Protein AF-A0A9J6FF44-F1 (afdb_monomer)

pLDDT: mean 78.91, std 22.16, range [31.5, 98.19]

Organism: Haemaphysalis longicornis (NCBI:txid44386)

Radius of gyration: 18.93 Å; Cα contacts (8 Å, |Δi|>4): 123; chains: 1; bounding box: 48×43×44 Å

Sequence (135 aa):
MHGLLEIKCPYSQKGKSVSQIAEPFYMVKDHQGIFKLDRSHDYYFQVLGQMALAGLSWTDFAVFSDQFMIVERIRFCEQDWAVERPKLDNFFFSVLLPYLAKKCDKRGNAEFASQEKHTLCCKFTLQAQRCQIGT

Foldseek 3Di:
DDAAEAEDEDPVCEPPAPVRPDPPDQWDADPVRATDGDCPDPVVVVRLVVCVVVVHQWYWYWYDYPRDIHTDIDGHDPVVCVVCVVVLVCCVPVPVVVVVVVVVVVVDDDDDPDPDPDDPSPPPPPPDDDPPDDD

Solvent-accessible surface area (backbone atoms only — not comparable to full-atom values): 8632 Å² total; per-residue (Å²): 138,79,65,47,78,47,79,44,68,58,72,94,41,61,85,36,45,79,90,61,68,58,82,92,53,70,54,40,65,48,100,85,65,49,70,38,74,35,83,87,37,70,69,43,58,50,54,48,49,52,25,63,77,68,75,32,63,34,33,38,41,32,43,42,43,90,61,40,76,47,75,36,81,45,68,62,52,68,70,64,47,66,64,47,49,60,56,52,52,46,45,42,65,73,46,50,47,55,52,50,54,57,57,44,64,77,50,76,83,76,93,83,83,87,86,69,96,80,68,76,78,71,74,85,73,81,86,75,84,88,77,81,78,84,127

Mean predicted aligned error: 10.93 Å

Secondary structure (DSSP, 8-state):
---EEEEE--GGGTT--GGG-PSS-SEEE-TTS-EEE-TTSHHHHHHHHHHHHHT-SEEEEEEE-SS-EEEEEEEP-HHHHHHHHHHHHHIIIIIIHHHHHHHHHTS------SS-SSSTTTTS-----------

Structure (mmCIF, N/CA/C/O backbone):
data_AF-A0A9J6FF44-F1
#
_entry.id   AF-A0A9J6FF44-F1
#
loop_
_atom_site.group_PDB
_atom_site.id
_atom_site.type_symbol
_atom_site.label_atom_id
_atom_site.label_alt_id
_atom_site.label_comp_id
_atom_site.label_asym_id
_atom_site.label_entity_id
_atom_site.label_seq_id
_atom_site.pdbx_PDB_ins_code
_atom_site.Cartn_x
_atom_site.Cartn_y
_atom_site.Cartn_z
_atom_site.occupancy
_atom_site.B_iso_or_equiv
_atom_site.auth_seq_id
_atom_site.auth_comp_id
_atom_site.auth_asym_id
_atom_site.auth_atom_id
_atom_site.pdbx_PDB_model_num
ATOM 1 N N . MET A 1 1 ? -17.405 -12.766 -9.932 1.00 68.50 1 MET A N 1
ATOM 2 C CA . MET A 1 1 ? -16.060 -12.159 -10.063 1.00 68.50 1 MET A CA 1
ATOM 3 C C . MET A 1 1 ? -15.297 -12.430 -8.783 1.00 68.50 1 MET A C 1
ATOM 5 O O . MET A 1 1 ? -15.920 -12.406 -7.729 1.00 68.50 1 MET A O 1
ATOM 9 N N . HIS A 1 2 ? -13.995 -12.683 -8.874 1.00 90.12 2 HIS A N 1
ATOM 10 C CA . HIS A 1 2 ? -13.130 -12.930 -7.717 1.00 90.12 2 HIS A CA 1
ATOM 11 C C . HIS A 1 2 ? -12.321 -11.665 -7.391 1.00 90.12 2 HIS A C 1
ATOM 13 O O . HIS A 1 2 ? -12.204 -10.777 -8.237 1.00 90.12 2 HIS A O 1
ATOM 19 N N . GLY A 1 3 ? -11.809 -11.577 -6.168 1.00 94.56 3 GLY A N 1
ATOM 20 C CA . GLY A 1 3 ? -10.937 -10.504 -5.689 1.00 94.56 3 GLY A CA 1
ATOM 21 C C . GLY A 1 3 ? -9.997 -11.042 -4.616 1.00 94.56 3 GLY A C 1
ATOM 22 O O . GLY A 1 3 ? -10.082 -12.221 -4.263 1.00 94.56 3 GLY A O 1
ATOM 23 N N . LEU A 1 4 ? -9.094 -10.198 -4.125 1.00 96.00 4 LEU A N 1
ATOM 24 C CA . LEU A 1 4 ? -8.147 -10.571 -3.070 1.00 96.00 4 LEU A CA 1
ATOM 25 C C . LEU A 1 4 ? -8.656 -10.153 -1.690 1.00 96.00 4 LEU A C 1
ATOM 27 O O . LEU A 1 4 ? -9.495 -9.262 -1.563 1.00 96.00 4 LEU A O 1
ATOM 31 N N . LEU A 1 5 ? -8.084 -10.769 -0.661 1.00 97.00 5 LEU A N 1
ATOM 32 C CA . LEU A 1 5 ? -8.211 -10.352 0.729 1.00 97.00 5 LEU A CA 1
ATOM 33 C C . LEU A 1 5 ? -6.804 -10.224 1.319 1.00 97.00 5 LEU A C 1
ATOM 35 O O . LEU A 1 5 ? -6.076 -11.211 1.380 1.00 97.00 5 LEU A O 1
ATOM 39 N N . GLU A 1 6 ? -6.441 -9.024 1.763 1.00 96.38 6 GLU A N 1
ATOM 40 C CA . GLU A 1 6 ? -5.184 -8.742 2.464 1.00 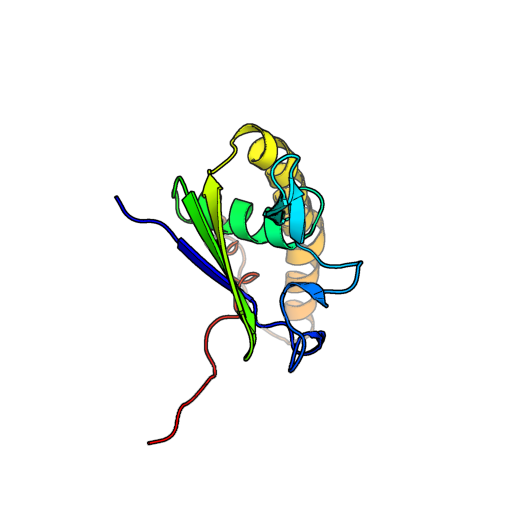96.38 6 GLU A CA 1
ATOM 41 C C . GLU A 1 6 ? -5.517 -8.363 3.910 1.00 96.38 6 GLU A C 1
ATOM 43 O O . GLU A 1 6 ? -6.240 -7.395 4.144 1.00 96.38 6 GLU A O 1
ATOM 48 N N . ILE A 1 7 ? -5.009 -9.120 4.888 1.00 95.25 7 ILE A N 1
ATOM 49 C CA . ILE A 1 7 ? -5.309 -8.908 6.312 1.00 95.25 7 ILE A CA 1
ATOM 50 C C . ILE A 1 7 ? -4.056 -8.425 7.043 1.00 95.25 7 ILE A C 1
ATOM 52 O O . ILE A 1 7 ? -3.022 -9.094 7.028 1.00 95.25 7 ILE A O 1
ATOM 56 N N . LYS A 1 8 ? -4.163 -7.298 7.750 1.00 92.44 8 LYS A N 1
ATOM 57 C CA . LYS A 1 8 ? -3.146 -6.796 8.679 1.00 92.44 8 LYS A CA 1
ATOM 58 C C . LYS A 1 8 ? -3.649 -6.873 10.119 1.00 92.44 8 LYS A C 1
ATOM 60 O O . LYS A 1 8 ? -4.751 -6.427 10.424 1.00 92.44 8 LYS A O 1
ATOM 65 N N . CYS A 1 9 ? -2.798 -7.375 11.014 1.00 91.00 9 CYS A N 1
ATOM 66 C CA . CYS A 1 9 ? -3.075 -7.474 12.450 1.00 91.00 9 CYS A CA 1
ATOM 67 C C . CYS A 1 9 ? -2.005 -6.713 13.254 1.00 91.00 9 CYS A C 1
ATOM 69 O O . CYS A 1 9 ? -1.031 -7.320 13.709 1.00 91.00 9 CYS A O 1
ATOM 71 N N . PRO A 1 10 ? -2.105 -5.378 13.384 1.00 85.62 10 PRO A N 1
ATOM 72 C CA . PRO A 1 10 ? -1.073 -4.583 14.040 1.00 85.62 10 PRO A CA 1
ATOM 73 C C . PRO A 1 10 ? -1.049 -4.842 15.552 1.00 85.62 10 PRO A C 1
ATOM 75 O O . PRO A 1 10 ? -1.954 -4.440 16.281 1.00 85.62 10 PRO A O 1
ATOM 78 N N . TYR A 1 11 ? 0.035 -5.442 16.052 1.00 81.56 11 TYR A N 1
ATOM 79 C CA . TYR A 1 11 ? 0.201 -5.718 17.487 1.00 81.56 11 TYR A CA 1
ATOM 80 C C . TYR A 1 11 ? 0.145 -4.448 18.358 1.00 81.56 11 TYR A C 1
ATOM 82 O O . TYR A 1 11 ? -0.329 -4.485 19.490 1.00 81.56 11 TYR A O 1
ATOM 90 N N . SER A 1 12 ? 0.565 -3.301 17.814 1.00 78.44 12 SER A N 1
ATOM 91 C CA . SER A 1 12 ? 0.518 -1.990 18.482 1.00 78.44 12 SER A CA 1
ATOM 92 C C . SER A 1 12 ? -0.898 -1.487 18.802 1.00 78.44 12 SER A C 1
ATOM 94 O O . SER A 1 12 ? -1.041 -0.519 19.556 1.00 78.44 12 SER A O 1
ATOM 96 N N . GLN A 1 13 ? -1.929 -2.127 18.241 1.00 75.12 13 GLN A N 1
ATOM 97 C CA . GLN A 1 13 ? -3.342 -1.808 18.461 1.00 75.12 13 GLN A CA 1
ATOM 98 C C . GLN A 1 13 ? -4.062 -2.821 19.361 1.00 75.12 13 GLN A C 1
ATOM 100 O O . GLN A 1 13 ? -5.277 -2.729 19.538 1.00 75.12 13 GLN A O 1
ATOM 105 N N . LYS A 1 14 ? -3.330 -3.773 19.953 1.00 77.81 14 LYS A N 1
ATOM 106 C CA . LYS A 1 14 ? -3.900 -4.746 20.888 1.00 77.81 14 LYS A CA 1
ATOM 107 C C . LYS A 1 14 ? -4.517 -4.032 22.096 1.00 77.81 14 LYS A C 1
ATOM 109 O O . LYS A 1 14 ? -3.849 -3.221 22.738 1.00 77.81 14 LYS A O 1
ATOM 114 N N . GLY A 1 15 ? -5.773 -4.343 22.404 1.00 77.44 15 GLY A N 1
ATOM 115 C CA . GLY A 1 15 ? -6.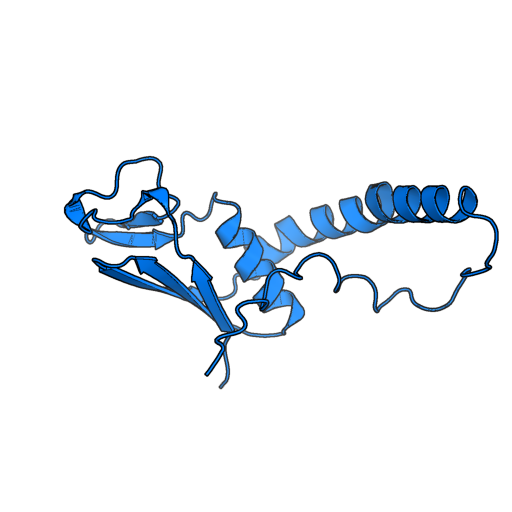519 -3.768 23.525 1.00 77.44 15 GLY A CA 1
ATOM 116 C C . GLY A 1 15 ? -6.947 -2.309 23.336 1.00 77.44 15 GLY A C 1
ATOM 117 O O . GLY A 1 15 ? -7.517 -1.732 24.259 1.00 77.44 15 GLY A O 1
ATOM 118 N N . LYS A 1 16 ? -6.691 -1.704 22.168 1.00 80.12 16 LYS A N 1
ATOM 119 C CA . LYS A 1 16 ? -7.150 -0.350 21.835 1.00 80.12 16 LYS A CA 1
ATOM 120 C C . LYS A 1 16 ? -8.449 -0.425 21.050 1.00 80.12 16 LYS A C 1
ATOM 122 O O . LYS A 1 16 ? -8.554 -1.187 20.092 1.00 80.12 16 LYS A O 1
ATOM 127 N N . SER A 1 17 ? -9.430 0.388 21.423 1.00 79.75 17 SER A N 1
ATOM 128 C CA . SER A 1 17 ? -10.646 0.548 20.626 1.00 79.75 17 SER A CA 1
ATOM 129 C C . SER A 1 17 ? -10.371 1.352 19.348 1.00 79.75 17 SER A C 1
ATOM 131 O O . SER A 1 17 ? -9.349 2.027 19.220 1.00 79.75 17 SER A O 1
ATOM 133 N N . VAL A 1 18 ? -11.325 1.351 18.410 1.00 77.81 18 VAL A N 1
ATOM 134 C CA . VAL A 1 18 ? -11.241 2.147 17.168 1.00 77.81 18 VAL A CA 1
ATOM 135 C C . VAL A 1 18 ? -10.999 3.637 17.441 1.00 77.81 18 VAL A C 1
ATOM 137 O O . VAL A 1 18 ? -10.295 4.302 16.685 1.00 77.81 18 VAL A O 1
ATOM 140 N N . SER A 1 19 ? -11.565 4.182 18.522 1.00 74.44 19 SER A N 1
ATOM 141 C CA . SER A 1 19 ? -11.388 5.591 18.894 1.00 74.44 19 SER A CA 1
ATOM 142 C C . SER A 1 19 ? -10.006 5.904 19.473 1.00 74.44 19 SER A C 1
ATOM 144 O O . SER A 1 19 ? -9.637 7.072 19.546 1.00 74.44 19 SER A O 1
ATOM 146 N N . GLN A 1 20 ? -9.247 4.879 19.865 1.00 73.81 20 GLN A N 1
ATOM 147 C CA . GLN A 1 20 ? -7.912 4.976 20.460 1.00 73.81 20 GLN A CA 1
ATOM 148 C C . GLN A 1 20 ? -6.788 4.634 19.475 1.00 73.81 20 GLN A C 1
ATOM 150 O O . GLN A 1 20 ? -5.623 4.572 19.878 1.00 73.81 20 GLN A O 1
ATOM 155 N N . ILE A 1 21 ? -7.117 4.395 18.201 1.00 73.44 21 ILE A N 1
ATOM 156 C CA . ILE A 1 21 ? -6.123 4.248 17.139 1.00 73.44 21 ILE A CA 1
ATOM 157 C C . ILE A 1 21 ? -5.338 5.564 17.075 1.00 73.44 21 ILE A C 1
ATOM 159 O O . ILE A 1 21 ? -5.854 6.594 16.648 1.00 73.44 21 ILE A O 1
ATOM 163 N N . ALA A 1 22 ? -4.110 5.530 17.592 1.00 59.66 22 ALA A N 1
ATOM 164 C CA . ALA A 1 22 ? -3.220 6.680 17.629 1.00 59.66 22 ALA A CA 1
ATOM 165 C C . ALA A 1 22 ? -2.580 6.897 16.256 1.00 59.66 22 ALA A C 1
ATOM 167 O O . ALA A 1 22 ? -2.115 5.939 15.635 1.00 59.66 22 ALA A O 1
ATOM 168 N N . GLU A 1 23 ? -2.512 8.155 15.831 1.00 59.12 23 GLU A N 1
ATOM 169 C CA . GLU A 1 23 ? -1.675 8.572 14.710 1.00 59.12 23 GLU A CA 1
ATOM 170 C C . GLU A 1 23 ? -0.185 8.515 15.109 1.00 59.12 23 GLU A C 1
ATOM 172 O O . GLU A 1 23 ? 0.147 8.877 16.245 1.00 59.12 23 GLU A O 1
ATOM 177 N N . PRO A 1 24 ? 0.729 8.087 14.218 1.00 58.12 24 PRO A N 1
ATOM 178 C CA . PRO A 1 24 ? 0.489 7.715 12.824 1.00 58.12 24 PRO A CA 1
ATOM 179 C C . PRO A 1 24 ? 0.016 6.260 12.674 1.00 58.12 24 PRO A C 1
ATOM 181 O O . PRO A 1 24 ? 0.693 5.316 13.097 1.00 58.12 24 PRO A O 1
ATOM 184 N N . PHE A 1 25 ? -1.133 6.074 12.026 1.00 77.50 25 PHE A N 1
ATOM 185 C CA . PHE A 1 25 ? -1.631 4.769 11.599 1.00 77.50 25 PHE A CA 1
ATOM 186 C C . PHE A 1 25 ? -1.760 4.755 10.076 1.00 77.50 25 PHE A C 1
ATOM 188 O O . PHE A 1 25 ? -2.058 5.769 9.463 1.00 77.50 25 PHE A O 1
ATOM 195 N N . TYR A 1 26 ? -1.567 3.605 9.431 1.00 86.50 26 TYR A N 1
ATOM 196 C CA . TYR A 1 26 ? -1.667 3.513 7.967 1.00 86.50 26 TYR A CA 1
ATOM 197 C C . TYR A 1 26 ? -3.103 3.670 7.433 1.00 86.50 26 TYR A C 1
ATOM 199 O O . TYR A 1 26 ? -3.325 3.554 6.232 1.00 86.50 26 TYR A O 1
ATOM 207 N N . MET A 1 27 ? -4.086 3.930 8.300 1.00 89.06 27 MET A N 1
ATOM 208 C CA . MET A 1 27 ? -5.457 4.247 7.910 1.00 89.06 27 MET A CA 1
ATOM 209 C C . MET A 1 27 ? -5.763 5.703 8.256 1.00 89.06 27 MET A C 1
ATOM 211 O O . MET A 1 27 ? -5.667 6.086 9.417 1.00 89.06 27 MET A O 1
ATOM 215 N N . VAL A 1 28 ? -6.225 6.466 7.273 1.00 90.62 28 VAL A N 1
ATOM 216 C CA . VAL A 1 28 ? -6.692 7.849 7.403 1.00 90.62 28 VAL A CA 1
ATOM 217 C C . VAL A 1 28 ? -8.217 7.899 7.352 1.00 90.62 28 VAL A C 1
ATOM 219 O O . VAL A 1 28 ? -8.849 7.071 6.698 1.00 90.62 28 VAL A O 1
ATOM 222 N N . LYS A 1 29 ? -8.842 8.860 8.035 1.00 90.00 29 LYS A N 1
ATOM 223 C CA . LYS A 1 29 ? -10.289 9.092 7.899 1.00 90.00 29 LYS A CA 1
ATOM 224 C C . LYS A 1 29 ? -10.571 10.003 6.713 1.00 90.00 29 LYS A C 1
ATOM 226 O O . LYS A 1 29 ? -9.929 11.040 6.565 1.00 90.00 29 LYS A O 1
ATOM 231 N N . ASP A 1 30 ? -11.556 9.642 5.901 1.00 89.25 30 ASP A N 1
ATOM 232 C CA . ASP A 1 30 ? -12.092 10.543 4.883 1.00 89.25 30 ASP A CA 1
ATOM 233 C C . ASP A 1 30 ? -13.000 11.630 5.496 1.00 89.25 30 ASP A C 1
ATOM 235 O O . ASP A 1 30 ? -13.235 11.678 6.707 1.00 89.25 30 ASP A O 1
ATOM 239 N N . HIS A 1 31 ? -13.539 12.517 4.653 1.00 90.06 31 HIS A N 1
ATOM 240 C CA . HIS A 1 31 ? -14.443 13.595 5.077 1.00 90.06 31 HIS A CA 1
ATOM 241 C C . HIS A 1 31 ? -15.736 13.100 5.751 1.00 90.06 31 HIS A C 1
ATOM 243 O O . HIS A 1 31 ? -16.417 13.885 6.406 1.00 90.06 31 HIS A O 1
ATOM 249 N N . GLN A 1 32 ? -16.082 11.820 5.592 1.00 91.12 32 GLN A N 1
ATOM 250 C CA . GLN A 1 32 ? -17.242 11.179 6.214 1.00 91.12 32 GLN A CA 1
ATOM 251 C C . GLN A 1 32 ? -16.863 10.426 7.499 1.00 91.12 32 GLN A C 1
ATOM 253 O O . GLN A 1 32 ? -17.721 9.820 8.139 1.00 91.12 32 GLN A O 1
ATOM 258 N N . GLY A 1 33 ? -15.590 10.467 7.903 1.00 87.56 33 GLY A N 1
ATOM 259 C CA . GLY A 1 33 ? -15.081 9.784 9.087 1.00 87.56 33 GLY A CA 1
ATOM 260 C C . GLY A 1 33 ? -14.820 8.289 8.883 1.00 87.56 33 GLY A C 1
ATOM 261 O O . GLY A 1 33 ? -14.563 7.592 9.868 1.00 87.56 33 GLY A O 1
ATOM 262 N N . ILE A 1 34 ? -14.870 7.789 7.644 1.00 89.25 34 ILE A N 1
ATOM 263 C CA . ILE A 1 34 ? -14.626 6.382 7.316 1.00 89.25 34 ILE A CA 1
ATOM 264 C C . ILE A 1 34 ? -13.124 6.165 7.151 1.00 89.25 34 ILE A C 1
ATOM 266 O O . ILE A 1 34 ? -12.445 6.923 6.461 1.00 89.25 34 ILE A O 1
ATOM 270 N N . PHE A 1 35 ? -12.601 5.104 7.763 1.00 90.44 35 PHE A N 1
ATOM 271 C CA . PHE A 1 35 ? -11.199 4.729 7.610 1.00 90.44 35 PHE A CA 1
ATOM 272 C C . PHE A 1 35 ? -10.905 4.210 6.198 1.00 90.44 35 PHE A C 1
ATOM 274 O O . PHE A 1 35 ? -11.596 3.328 5.681 1.00 90.44 35 PHE A O 1
ATOM 281 N N . LYS A 1 36 ? -9.838 4.740 5.609 1.00 93.81 36 LYS A N 1
ATOM 282 C CA . LYS A 1 36 ? -9.277 4.400 4.305 1.00 93.81 36 LYS A CA 1
ATOM 283 C C . LYS A 1 36 ? -7.783 4.179 4.463 1.00 93.81 36 LYS A C 1
ATOM 285 O O . LYS A 1 36 ? -7.132 4.898 5.210 1.00 93.81 36 LYS A O 1
ATOM 290 N N . LEU A 1 37 ? -7.234 3.202 3.765 1.00 94.62 37 LEU A N 1
ATOM 291 C CA . LEU A 1 37 ? -5.801 3.006 3.658 1.00 94.62 37 LEU A CA 1
ATOM 292 C C . LEU A 1 37 ? -5.186 4.241 3.001 1.00 94.62 37 LEU A C 1
ATOM 294 O O . LEU A 1 37 ? -5.601 4.640 1.908 1.00 94.62 37 LEU A O 1
ATOM 298 N N . ASP A 1 38 ? -4.192 4.822 3.665 1.00 93.81 38 ASP A N 1
ATOM 299 C CA . ASP A 1 38 ? -3.432 5.939 3.121 1.00 93.81 38 ASP A CA 1
ATOM 300 C C . ASP A 1 38 ? -2.790 5.530 1.786 1.00 93.81 38 ASP A C 1
ATOM 302 O O . ASP A 1 38 ? -2.052 4.545 1.700 1.00 93.81 38 ASP A O 1
ATOM 306 N N . ARG A 1 39 ? -3.087 6.289 0.726 1.00 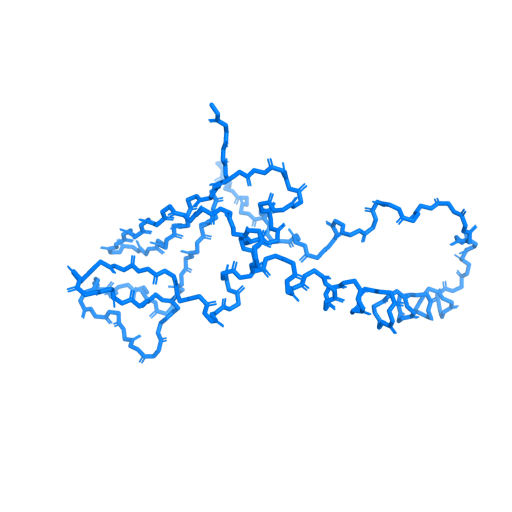94.50 39 ARG A N 1
ATOM 307 C CA . ARG A 1 39 ? -2.586 6.037 -0.634 1.00 94.50 39 ARG A CA 1
ATOM 308 C C . ARG A 1 39 ? -1.102 6.354 -0.797 1.00 94.50 39 ARG A C 1
ATOM 310 O O . ARG A 1 39 ? -0.522 5.991 -1.813 1.00 94.50 39 ARG A O 1
ATOM 317 N N . SER A 1 40 ? -0.487 6.993 0.195 1.00 92.12 40 SER A N 1
ATOM 318 C CA . SER A 1 40 ? 0.958 7.206 0.266 1.00 92.12 40 SER A CA 1
ATOM 319 C C . SER A 1 40 ? 1.702 6.106 1.034 1.00 92.12 40 SER A C 1
ATOM 321 O O . SER A 1 40 ? 2.929 6.050 0.975 1.00 92.12 40 SER A O 1
ATOM 323 N N . HIS A 1 41 ? 0.989 5.217 1.734 1.00 93.44 41 HIS A N 1
ATOM 324 C CA . HIS A 1 41 ? 1.597 4.191 2.579 1.00 93.44 41 HIS A CA 1
ATOM 325 C C . HIS A 1 41 ? 1.958 2.919 1.791 1.00 93.44 41 HIS A C 1
ATOM 327 O O . HIS A 1 41 ? 1.214 2.481 0.914 1.00 93.44 41 HIS A O 1
ATOM 333 N N . ASP A 1 42 ? 3.046 2.244 2.177 1.00 93.06 42 ASP A N 1
ATOM 334 C CA . ASP A 1 42 ? 3.586 1.047 1.503 1.00 93.06 42 ASP A CA 1
ATOM 335 C C . ASP A 1 42 ? 2.554 -0.067 1.267 1.00 93.06 42 ASP A C 1
ATOM 337 O O . ASP A 1 42 ? 2.573 -0.756 0.247 1.00 93.06 42 ASP A O 1
ATOM 341 N N . TYR A 1 43 ? 1.622 -0.250 2.203 1.00 94.19 43 TYR A N 1
ATOM 342 C CA . TYR A 1 43 ? 0.550 -1.242 2.080 1.00 94.19 43 TYR A CA 1
ATOM 343 C C . TYR A 1 43 ? -0.388 -0.985 0.896 1.00 94.19 43 TYR A C 1
ATOM 345 O O . TYR A 1 43 ? -0.910 -1.953 0.345 1.00 94.19 43 TYR A O 1
ATOM 353 N N . TYR A 1 44 ? -0.572 0.268 0.466 1.00 96.69 44 TYR A N 1
ATOM 354 C CA . TYR A 1 44 ? -1.336 0.563 -0.746 1.00 96.69 44 TYR A CA 1
ATOM 355 C C . TYR A 1 44 ? -0.627 0.002 -1.980 1.00 96.69 44 TYR A C 1
ATOM 357 O O . TYR A 1 44 ? -1.228 -0.717 -2.779 1.00 96.69 44 TYR A O 1
ATOM 365 N N . PHE A 1 45 ? 0.680 0.239 -2.084 1.00 95.44 45 PHE A N 1
ATOM 366 C CA . PHE A 1 45 ? 1.490 -0.275 -3.184 1.00 95.44 45 PHE A CA 1
ATOM 367 C C . PHE A 1 45 ? 1.615 -1.807 -3.155 1.00 95.44 45 PHE A C 1
ATOM 369 O O . PHE A 1 45 ? 1.653 -2.433 -4.216 1.00 95.44 45 PHE A O 1
ATOM 376 N N . GLN A 1 46 ? 1.593 -2.433 -1.969 1.00 93.81 46 GLN A N 1
ATOM 377 C CA . GLN A 1 46 ? 1.529 -3.896 -1.840 1.00 93.81 46 GLN A CA 1
ATOM 378 C C . GLN A 1 46 ? 0.270 -4.466 -2.500 1.00 93.81 46 GLN A C 1
ATOM 380 O O . GLN A 1 46 ? 0.381 -5.326 -3.376 1.00 93.81 46 GLN A O 1
ATOM 385 N N . VAL A 1 47 ? -0.919 -3.979 -2.126 1.00 96.62 47 VAL A N 1
ATOM 386 C CA . VAL A 1 47 ? -2.173 -4.496 -2.698 1.00 96.62 47 VAL A CA 1
ATOM 387 C C . VAL A 1 47 ? -2.337 -4.120 -4.168 1.00 96.62 47 VAL A C 1
ATOM 389 O O . VAL A 1 47 ? -2.882 -4.910 -4.938 1.00 96.62 47 VAL A O 1
ATOM 392 N N . LEU A 1 48 ? -1.827 -2.956 -4.585 1.00 96.94 48 LEU A N 1
ATOM 393 C CA . LEU A 1 48 ? -1.810 -2.536 -5.986 1.00 96.94 48 LEU A CA 1
ATOM 394 C C . LEU A 1 48 ? -0.999 -3.512 -6.848 1.00 96.94 48 LEU A C 1
ATOM 396 O O . LEU A 1 48 ? -1.491 -3.981 -7.875 1.00 96.94 48 LEU A O 1
ATOM 400 N N . GLY A 1 49 ? 0.207 -3.874 -6.399 1.00 95.31 49 GLY A N 1
ATOM 401 C CA . GLY A 1 49 ? 1.049 -4.861 -7.072 1.00 95.31 49 GLY A CA 1
ATOM 402 C C . GLY A 1 49 ? 0.432 -6.261 -7.078 1.00 95.31 49 GLY A C 1
ATOM 403 O O . GLY A 1 49 ? 0.428 -6.923 -8.114 1.00 95.31 49 GLY A O 1
ATOM 404 N N . GLN A 1 50 ? -0.154 -6.705 -5.959 1.00 95.69 50 GLN A N 1
ATOM 405 C CA . GLN A 1 50 ? -0.857 -7.993 -5.894 1.00 95.69 50 GLN A CA 1
ATOM 406 C C . GLN A 1 50 ? -2.018 -8.061 -6.904 1.00 95.69 50 GLN A C 1
ATOM 408 O O . GLN A 1 50 ? -2.138 -9.050 -7.627 1.00 95.69 50 GLN A O 1
ATOM 413 N N . MET A 1 51 ? -2.842 -7.009 -6.998 1.00 97.19 51 MET A N 1
ATOM 414 C CA . MET A 1 51 ? -3.932 -6.915 -7.979 1.00 97.19 51 MET A CA 1
ATOM 415 C C . MET A 1 51 ? -3.412 -6.946 -9.418 1.00 97.19 51 MET A C 1
ATOM 417 O O . MET A 1 51 ? -3.943 -7.701 -10.234 1.00 97.19 51 MET A O 1
ATOM 421 N N . ALA A 1 52 ? -2.359 -6.176 -9.716 1.00 96.00 52 ALA A N 1
ATOM 422 C CA . ALA A 1 52 ? -1.752 -6.129 -11.044 1.00 96.00 52 ALA A CA 1
ATOM 423 C C . ALA A 1 52 ? -1.234 -7.501 -11.493 1.00 96.00 52 ALA A C 1
ATOM 425 O O . ALA A 1 52 ? -1.494 -7.929 -12.615 1.00 96.00 52 ALA A O 1
ATOM 426 N N . LEU A 1 53 ? -0.528 -8.206 -10.604 1.00 93.31 53 LEU A N 1
ATOM 427 C CA . LEU A 1 53 ? 0.031 -9.529 -10.885 1.00 93.31 53 LEU A CA 1
ATOM 428 C C . LEU A 1 53 ? -1.054 -10.601 -11.029 1.00 93.31 53 LEU A C 1
ATOM 430 O O . LEU A 1 53 ? -0.924 -11.497 -11.859 1.00 93.31 53 LEU A O 1
ATOM 434 N N . ALA A 1 54 ? -2.120 -10.515 -10.233 1.00 94.06 54 ALA A N 1
ATOM 435 C CA . ALA A 1 54 ? -3.229 -11.462 -10.278 1.00 94.06 54 ALA A CA 1
ATOM 436 C C . ALA A 1 54 ? -4.254 -11.159 -11.389 1.00 94.06 54 ALA A C 1
ATOM 438 O O . ALA A 1 54 ? -5.154 -11.967 -11.616 1.00 94.06 54 ALA A O 1
ATOM 439 N N . GLY A 1 55 ? -4.161 -10.004 -12.059 1.00 95.31 55 GLY A N 1
ATOM 440 C CA . GLY A 1 55 ? -5.165 -9.551 -13.026 1.00 95.31 55 GLY A CA 1
ATOM 441 C C . GLY A 1 55 ? -6.538 -9.292 -12.392 1.00 95.31 55 GLY A C 1
ATOM 442 O O . GLY A 1 55 ? -7.569 -9.521 -13.024 1.00 95.31 55 GLY A O 1
ATOM 443 N N . LEU A 1 56 ? -6.566 -8.861 -11.127 1.00 96.56 5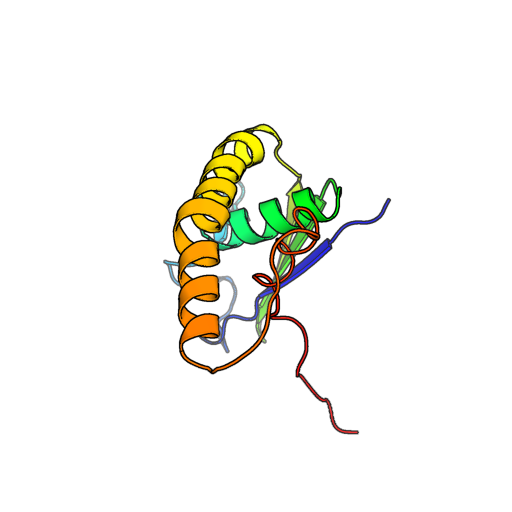6 LEU A N 1
ATOM 444 C CA . LEU A 1 56 ? -7.792 -8.641 -10.356 1.00 96.56 56 LEU A CA 1
ATOM 445 C C . LEU A 1 56 ? -8.094 -7.148 -10.222 1.00 96.56 56 LEU A C 1
ATOM 447 O O . LEU A 1 56 ? -7.200 -6.322 -10.089 1.00 96.56 56 LEU A O 1
ATOM 451 N N . SER A 1 57 ? -9.379 -6.793 -10.236 1.00 97.06 57 SER A N 1
ATOM 452 C CA . SER A 1 57 ? -9.820 -5.391 -10.239 1.00 97.06 57 SER A CA 1
ATOM 453 C C . SER A 1 57 ? -10.089 -4.813 -8.848 1.00 97.06 57 SER A C 1
ATOM 455 O O . SER A 1 57 ? -10.453 -3.637 -8.732 1.00 97.06 57 SER A O 1
ATOM 457 N N . TRP A 1 58 ? -9.973 -5.626 -7.795 1.00 98.00 58 TRP A N 1
ATOM 458 C CA . TRP A 1 58 ? -10.189 -5.191 -6.419 1.00 98.00 58 TRP A CA 1
ATOM 459 C C . TRP A 1 58 ? -9.588 -6.144 -5.374 1.00 98.00 58 TRP A C 1
ATOM 461 O O . TRP A 1 58 ? -9.453 -7.350 -5.605 1.00 98.00 58 TRP A O 1
ATOM 471 N N . THR A 1 59 ? -9.323 -5.574 -4.199 1.00 98.19 59 THR A N 1
ATOM 472 C CA . THR A 1 59 ? -8.889 -6.251 -2.971 1.00 98.19 59 THR A CA 1
ATOM 473 C C . THR A 1 59 ? -9.694 -5.709 -1.796 1.00 98.19 59 THR A C 1
ATOM 475 O O . THR A 1 59 ? -9.867 -4.496 -1.683 1.00 98.19 59 THR A O 1
ATOM 478 N N . ASP A 1 60 ? -10.159 -6.580 -0.905 1.00 97.75 60 ASP A N 1
ATOM 479 C CA . ASP A 1 60 ? -10.596 -6.170 0.428 1.00 97.75 60 ASP A CA 1
ATOM 480 C C . ASP A 1 60 ? -9.364 -6.109 1.344 1.00 97.75 60 ASP A C 1
ATOM 482 O O . ASP A 1 60 ? -8.667 -7.103 1.548 1.00 97.75 60 ASP A O 1
ATOM 486 N N . PHE A 1 61 ? -9.058 -4.922 1.862 1.00 96.94 61 PHE A N 1
ATOM 487 C CA . PHE A 1 61 ? -7.987 -4.690 2.824 1.00 96.94 61 PHE A CA 1
ATOM 488 C C . PHE A 1 61 ? -8.588 -4.641 4.224 1.00 96.94 61 PHE A C 1
ATOM 490 O O . PHE A 1 61 ? -9.348 -3.728 4.556 1.00 96.94 61 PHE A O 1
ATOM 497 N N . ALA A 1 62 ? -8.277 -5.646 5.035 1.00 95.06 62 ALA A N 1
ATOM 498 C CA . ALA A 1 62 ? -8.807 -5.798 6.376 1.00 95.06 62 ALA A CA 1
ATOM 499 C C . ALA A 1 62 ? -7.734 -5.486 7.418 1.00 95.06 62 ALA A C 1
ATOM 501 O O . ALA A 1 62 ? -6.637 -6.039 7.402 1.00 95.06 62 ALA A O 1
ATOM 502 N N . VAL A 1 63 ? -8.081 -4.637 8.374 1.00 92.44 63 VAL A N 1
ATOM 503 C CA . VAL A 1 63 ? -7.286 -4.364 9.563 1.00 92.44 63 VAL A CA 1
ATOM 504 C C . VAL A 1 63 ? -8.021 -4.942 10.751 1.00 92.44 63 VAL A C 1
ATOM 506 O O . VAL A 1 63 ? -9.126 -4.507 11.079 1.00 92.44 63 VAL A O 1
ATOM 509 N N . PHE A 1 64 ? -7.411 -5.932 11.383 1.00 91.06 64 PHE A N 1
ATOM 510 C CA . PHE A 1 64 ? -8.011 -6.670 12.479 1.00 91.06 64 PHE A CA 1
ATOM 511 C C . PHE A 1 64 ? -7.225 -6.473 13.774 1.00 91.06 64 PHE A C 1
ATOM 513 O O . PHE A 1 64 ? -6.000 -6.583 13.808 1.00 91.06 64 PHE A O 1
ATOM 520 N N . SER A 1 65 ? -7.951 -6.210 14.851 1.00 87.75 65 SER A N 1
ATOM 521 C CA . SER A 1 65 ? -7.469 -6.236 16.227 1.00 87.75 65 SER A CA 1
ATOM 522 C C . SER A 1 65 ? -8.475 -7.003 17.087 1.00 87.75 65 SER A C 1
ATOM 524 O O . SER A 1 65 ? -9.587 -7.296 16.656 1.00 87.75 65 SER A O 1
ATOM 526 N N . ASP A 1 66 ? -8.113 -7.301 18.329 1.00 86.81 66 ASP A N 1
ATOM 527 C CA . ASP A 1 66 ? -9.003 -7.963 19.286 1.00 86.81 66 ASP A CA 1
ATOM 528 C C . ASP A 1 66 ? -10.268 -7.144 19.594 1.00 86.81 66 ASP A C 1
ATOM 530 O O . ASP A 1 66 ? -11.306 -7.714 19.916 1.00 86.81 66 ASP A O 1
ATOM 534 N N . GLN A 1 67 ? -10.193 -5.817 19.462 1.00 87.81 67 GLN A N 1
ATOM 535 C CA . GLN A 1 67 ? -11.296 -4.899 19.762 1.00 87.81 67 GLN A CA 1
ATOM 536 C C . GLN A 1 67 ? -12.033 -4.377 18.522 1.00 87.81 67 GLN A C 1
ATOM 538 O O . GLN A 1 67 ? -13.073 -3.732 18.663 1.00 87.81 67 GLN A O 1
ATOM 543 N N . PHE A 1 68 ? -11.499 -4.574 17.311 1.00 87.75 68 PHE A N 1
ATOM 544 C CA . PHE A 1 68 ? -12.094 -3.995 16.109 1.00 87.75 68 PHE A CA 1
ATOM 545 C C . PHE A 1 68 ? -11.699 -4.683 14.808 1.00 87.75 68 PHE A C 1
ATOM 547 O O . PHE A 1 68 ? -10.650 -5.310 14.690 1.00 87.75 68 PHE A O 1
ATOM 554 N N . MET A 1 69 ? -12.527 -4.467 13.788 1.00 91.06 69 MET A N 1
ATOM 555 C CA . MET A 1 69 ? -12.235 -4.827 12.409 1.00 91.06 69 MET A CA 1
ATOM 556 C C . MET A 1 69 ? -12.616 -3.663 11.497 1.00 91.06 69 MET A C 1
ATOM 558 O O . MET A 1 69 ? -13.736 -3.160 11.559 1.00 91.06 69 MET A O 1
ATOM 562 N N . ILE A 1 70 ? -11.681 -3.240 10.654 1.00 92.12 70 ILE A N 1
ATOM 563 C CA . ILE A 1 70 ? -11.906 -2.250 9.600 1.00 92.12 70 ILE A CA 1
ATOM 564 C C . ILE A 1 70 ? -11.668 -2.957 8.275 1.00 92.12 70 ILE A C 1
ATOM 566 O O . ILE A 1 70 ? -10.640 -3.605 8.113 1.00 92.12 70 ILE A O 1
ATOM 570 N N . VAL A 1 71 ? -12.596 -2.835 7.330 1.00 95.00 71 VAL A N 1
ATOM 571 C CA . VAL A 1 71 ? -12.436 -3.395 5.986 1.00 95.00 71 VAL A CA 1
ATOM 572 C C . VAL A 1 71 ? -12.664 -2.296 4.965 1.00 95.00 71 VAL A C 1
ATOM 574 O O . VAL A 1 71 ? -13.703 -1.637 4.972 1.00 95.00 71 VAL A O 1
ATOM 577 N N . GLU A 1 72 ? -11.700 -2.116 4.072 1.00 96.38 72 GLU A N 1
ATOM 578 C CA . GLU A 1 72 ? -11.819 -1.230 2.925 1.00 96.38 72 GLU A CA 1
ATOM 579 C C . GLU A 1 72 ? -11.701 -2.033 1.629 1.00 96.38 72 GLU A C 1
ATOM 581 O O . GLU A 1 72 ? -10.713 -2.727 1.406 1.00 96.38 72 GLU A O 1
ATOM 586 N N . ARG A 1 73 ? -12.671 -1.878 0.724 1.00 97.19 73 ARG A N 1
ATOM 587 C CA . ARG A 1 73 ? -12.521 -2.345 -0.655 1.00 97.19 73 ARG A CA 1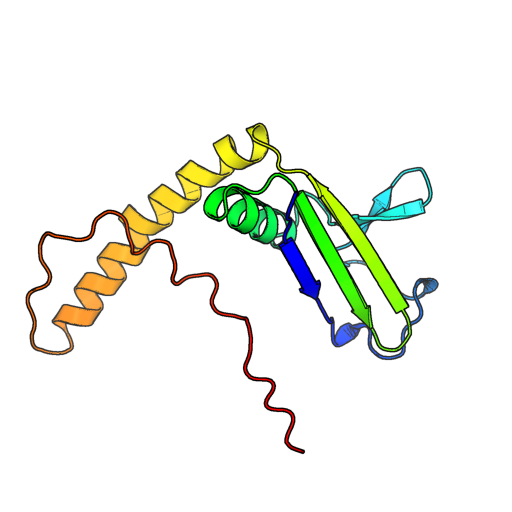
ATOM 588 C C . ARG A 1 73 ? -11.714 -1.346 -1.472 1.00 97.19 73 ARG A C 1
ATOM 590 O O . ARG A 1 73 ? -12.187 -0.244 -1.749 1.00 97.19 73 ARG A O 1
ATOM 597 N N . ILE A 1 74 ? -10.545 -1.769 -1.927 1.00 97.44 74 ILE A N 1
ATOM 598 C CA . ILE A 1 74 ? -9.655 -0.998 -2.791 1.00 97.44 74 ILE A CA 1
ATOM 599 C C . ILE A 1 74 ? -9.846 -1.478 -4.228 1.00 97.44 74 ILE A C 1
ATOM 601 O O . ILE A 1 74 ? -9.872 -2.678 -4.501 1.00 97.44 74 ILE A O 1
ATOM 605 N N . ARG A 1 75 ? -10.021 -0.534 -5.154 1.00 97.81 75 ARG A N 1
ATOM 606 C CA . ARG A 1 75 ? -10.107 -0.814 -6.591 1.00 97.81 75 ARG A CA 1
ATOM 607 C C . ARG A 1 75 ? -8.735 -0.670 -7.227 1.00 97.81 75 ARG A C 1
ATOM 609 O O . ARG A 1 75 ? -7.951 0.177 -6.812 1.00 97.81 75 ARG A O 1
ATOM 616 N N . PHE A 1 76 ? -8.475 -1.489 -8.237 1.00 97.62 76 PHE A N 1
ATOM 617 C CA . PHE A 1 76 ? -7.263 -1.364 -9.028 1.00 97.62 76 PHE A CA 1
ATOM 618 C C . PHE A 1 76 ? -7.219 0.002 -9.728 1.00 97.62 76 PHE A C 1
ATOM 620 O O . PHE A 1 76 ? -8.203 0.411 -10.348 1.00 97.62 76 PHE A O 1
ATOM 627 N N . CYS A 1 77 ? -6.081 0.688 -9.620 1.00 97.75 77 CYS A N 1
ATOM 628 C CA . CYS A 1 77 ? -5.823 1.970 -10.263 1.00 97.75 77 CYS A CA 1
ATOM 629 C C . CYS A 1 77 ? -4.714 1.785 -11.300 1.00 97.75 77 CYS A C 1
ATOM 631 O O . CYS A 1 77 ? -3.548 1.585 -10.955 1.00 97.75 77 CYS A O 1
ATOM 633 N N . GLU A 1 78 ? -5.077 1.831 -12.580 1.00 96.75 78 GLU A N 1
ATOM 634 C CA . GLU A 1 78 ? -4.117 1.639 -13.669 1.00 96.75 78 GLU A CA 1
ATOM 635 C C . GLU A 1 78 ? -3.098 2.783 -13.733 1.00 96.75 78 GLU A C 1
ATOM 637 O O . GLU A 1 78 ? -1.925 2.545 -14.012 1.00 96.75 78 GLU A O 1
ATOM 642 N N . GLN A 1 79 ? -3.521 4.008 -13.409 1.00 97.81 79 GLN A N 1
ATOM 643 C CA . GLN A 1 79 ? -2.649 5.181 -13.380 1.00 97.81 79 GLN A CA 1
ATOM 644 C C . GLN A 1 79 ? -1.551 5.032 -12.323 1.00 97.81 79 GLN A C 1
ATOM 646 O O . GLN A 1 79 ? -0.375 5.214 -12.638 1.00 97.81 79 GLN A O 1
ATOM 651 N N . ASP A 1 80 ? -1.912 4.632 -11.102 1.00 96.25 80 ASP A N 1
ATOM 652 C CA . ASP A 1 80 ? -0.935 4.422 -10.030 1.00 96.25 80 ASP A CA 1
ATOM 653 C C . ASP A 1 80 ? 0.007 3.263 -10.379 1.00 96.25 80 ASP A C 1
ATOM 655 O O . ASP A 1 80 ? 1.221 3.351 -10.190 1.00 96.25 80 ASP A O 1
ATOM 659 N N . TRP A 1 81 ? -0.527 2.182 -10.960 1.00 96.38 81 TRP A N 1
ATOM 660 C CA . TRP A 1 81 ? 0.292 1.042 -11.367 1.00 96.38 81 TRP A CA 1
ATOM 661 C C . TRP A 1 81 ? 1.287 1.398 -12.477 1.00 96.38 81 TRP A C 1
ATOM 663 O O . TRP A 1 81 ? 2.438 0.959 -12.435 1.00 96.38 81 TRP A O 1
ATOM 673 N N . ALA A 1 82 ? 0.881 2.225 -13.443 1.00 96.75 82 ALA A N 1
ATOM 674 C CA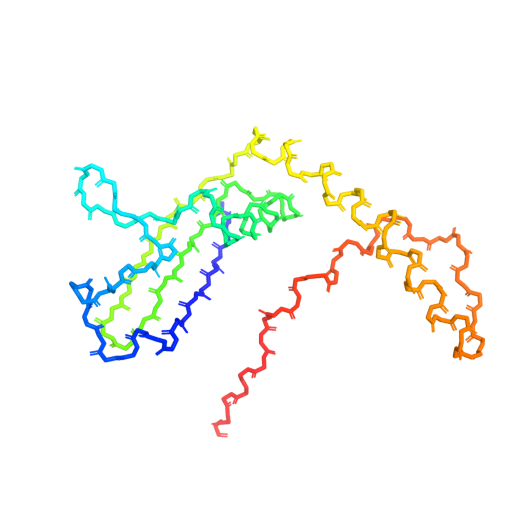 . ALA A 1 82 ? 1.756 2.696 -14.512 1.00 96.75 82 ALA A CA 1
ATOM 675 C C . ALA A 1 82 ? 2.949 3.513 -13.982 1.00 96.75 82 ALA A C 1
ATOM 677 O O . ALA A 1 82 ? 4.021 3.485 -14.590 1.00 96.75 82 ALA A O 1
ATOM 678 N N . VAL A 1 83 ? 2.78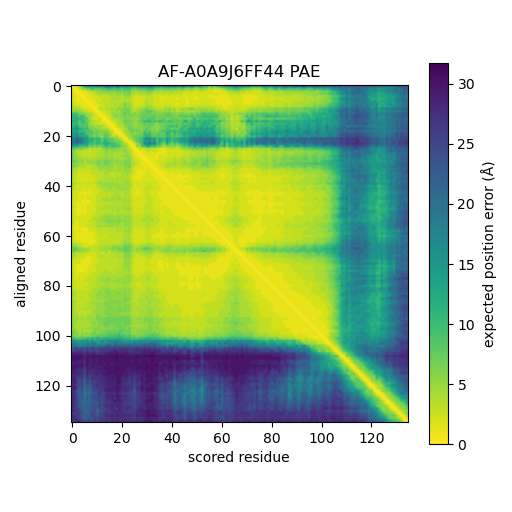8 4.196 -12.843 1.00 95.88 83 VAL A N 1
ATOM 679 C CA . VAL A 1 83 ? 3.858 4.954 -12.173 1.00 95.88 83 VAL A CA 1
ATOM 680 C C . VAL A 1 83 ? 4.795 4.042 -11.373 1.00 95.88 83 VAL A C 1
ATOM 682 O O . VAL A 1 83 ? 6.012 4.242 -11.394 1.00 95.88 83 VAL A O 1
ATOM 685 N N . GLU A 1 84 ? 4.262 3.039 -10.673 1.00 92.25 84 GLU A N 1
ATOM 686 C CA . GLU A 1 84 ? 5.063 2.179 -9.788 1.00 92.25 84 GLU A CA 1
ATOM 687 C C . GLU A 1 84 ? 5.782 1.040 -10.517 1.00 92.25 84 GLU A C 1
ATOM 689 O O . GLU A 1 84 ? 6.919 0.698 -10.175 1.00 92.25 84 GLU A O 1
ATOM 694 N N . ARG A 1 85 ? 5.167 0.472 -11.560 1.00 93.81 85 ARG A N 1
ATOM 695 C CA . ARG A 1 85 ? 5.726 -0.665 -12.303 1.00 93.81 85 ARG A CA 1
ATOM 696 C C . ARG A 1 85 ? 7.165 -0.428 -12.795 1.00 93.81 85 ARG A C 1
ATOM 698 O O . ARG A 1 85 ? 8.002 -1.295 -12.542 1.00 93.81 85 ARG A O 1
ATOM 705 N N . PRO A 1 86 ? 7.520 0.711 -13.426 1.00 95.12 86 PRO A N 1
ATOM 706 C CA . PRO A 1 86 ? 8.890 0.937 -13.890 1.00 95.12 86 PRO A CA 1
ATOM 707 C C . PRO A 1 86 ? 9.925 0.959 -12.759 1.00 95.12 86 PRO A C 1
ATOM 709 O O . PRO A 1 86 ? 11.072 0.558 -12.963 1.00 95.12 86 PRO A O 1
ATOM 712 N N . LYS A 1 87 ? 9.540 1.400 -11.552 1.00 93.00 87 LYS A N 1
ATOM 713 C CA . LYS A 1 87 ? 10.431 1.402 -10.381 1.00 93.00 87 LYS A CA 1
ATOM 714 C C . LYS A 1 87 ? 10.732 -0.025 -9.931 1.00 93.00 87 LYS A C 1
ATOM 716 O O . LYS A 1 87 ? 11.886 -0.335 -9.633 1.00 93.00 87 LYS A O 1
ATOM 721 N N . LEU A 1 88 ? 9.714 -0.890 -9.927 1.00 92.94 88 LEU A N 1
ATOM 722 C CA . LEU A 1 88 ? 9.856 -2.314 -9.616 1.00 92.94 88 LEU A CA 1
ATOM 723 C C . LEU A 1 88 ? 10.714 -3.032 -10.661 1.00 92.94 88 LEU A C 1
ATOM 725 O O . LEU A 1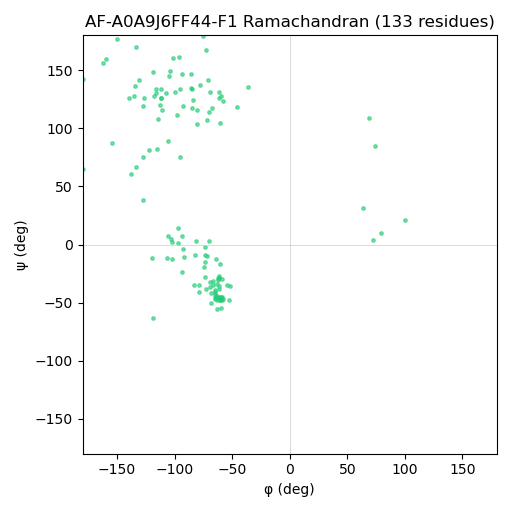 88 ? 11.636 -3.756 -10.285 1.00 92.94 88 LEU A O 1
ATOM 729 N N . ASP A 1 89 ? 10.467 -2.776 -11.948 1.00 93.25 89 ASP A N 1
ATOM 730 C CA . ASP A 1 89 ? 11.259 -3.339 -13.046 1.00 93.25 89 ASP A CA 1
ATOM 731 C C . ASP A 1 89 ? 12.734 -2.927 -12.908 1.00 93.25 89 ASP A C 1
ATOM 733 O O . ASP A 1 89 ? 13.631 -3.774 -12.926 1.00 93.25 89 ASP A O 1
ATOM 737 N N . ASN A 1 90 ? 13.003 -1.639 -12.672 1.00 94.88 90 ASN A N 1
ATOM 738 C CA . ASN A 1 90 ? 14.364 -1.151 -12.470 1.00 94.88 90 ASN A CA 1
ATOM 739 C C . ASN A 1 90 ? 15.027 -1.762 -11.225 1.00 94.88 90 ASN A C 1
ATOM 741 O O . ASN A 1 90 ? 16.174 -2.199 -11.293 1.00 94.88 90 ASN A O 1
ATOM 745 N N . PHE A 1 91 ? 14.328 -1.838 -10.089 1.00 93.44 91 PHE A N 1
ATOM 746 C CA . PHE A 1 91 ? 14.866 -2.485 -8.891 1.00 93.44 91 PHE A CA 1
ATOM 747 C C . PHE A 1 91 ? 15.209 -3.958 -9.154 1.00 93.44 91 PHE A C 1
ATOM 749 O O . PHE A 1 91 ? 16.295 -4.421 -8.792 1.00 93.44 91 PHE A O 1
ATOM 756 N N . PHE A 1 92 ? 14.314 -4.691 -9.819 1.00 93.06 92 PHE A N 1
ATOM 757 C CA . PHE A 1 92 ? 14.514 -6.102 -10.111 1.00 93.06 92 PHE A CA 1
ATOM 758 C C . PHE A 1 92 ? 15.728 -6.321 -11.022 1.00 93.06 92 PHE A C 1
ATOM 760 O O . PHE A 1 92 ? 16.649 -7.047 -10.646 1.00 93.06 92 PHE A O 1
ATOM 767 N N . PHE A 1 93 ? 15.760 -5.678 -12.192 1.00 95.12 93 PHE A N 1
ATOM 768 C CA . PHE A 1 93 ? 16.787 -5.933 -13.207 1.00 95.12 93 PHE A CA 1
ATOM 769 C C . PHE A 1 93 ? 18.128 -5.257 -12.911 1.00 95.12 93 PHE A C 1
ATOM 771 O O . PHE A 1 93 ? 19.171 -5.842 -13.206 1.00 95.12 93 PHE A O 1
ATOM 778 N N . SER A 1 94 ? 18.125 -4.065 -12.313 1.00 95.00 94 SER A N 1
ATOM 779 C CA . SER A 1 94 ? 19.347 -3.277 -12.108 1.00 95.00 94 SER A CA 1
ATOM 780 C C . SER A 1 94 ? 19.998 -3.510 -10.743 1.00 95.00 94 SER A C 1
ATOM 782 O O . SER A 1 94 ? 21.201 -3.290 -10.603 1.00 95.00 94 SER A O 1
ATOM 784 N N . VAL A 1 95 ? 19.244 -3.958 -9.730 1.00 93.69 95 VAL A N 1
ATOM 785 C CA . VAL A 1 95 ? 19.749 -4.094 -8.348 1.00 93.69 95 VAL A CA 1
ATOM 786 C C . VAL A 1 95 ? 19.689 -5.538 -7.864 1.00 93.69 95 VAL A C 1
ATOM 788 O O . VAL A 1 95 ? 20.724 -6.150 -7.583 1.00 93.69 95 VAL A O 1
ATOM 791 N N . LEU A 1 96 ? 18.485 -6.098 -7.770 1.00 93.56 96 LEU A N 1
ATOM 792 C CA . LEU A 1 96 ? 18.260 -7.392 -7.137 1.00 93.56 96 LEU A CA 1
ATOM 793 C C . LEU A 1 96 ? 18.866 -8.544 -7.945 1.00 93.56 96 LEU A C 1
ATOM 795 O O . LEU A 1 96 ? 19.600 -9.362 -7.390 1.00 93.56 96 LEU A O 1
ATOM 799 N N . LEU A 1 97 ? 18.582 -8.615 -9.246 1.00 92.56 97 LEU A N 1
ATOM 800 C CA . LEU A 1 97 ? 19.050 -9.698 -10.108 1.00 92.56 97 LEU A CA 1
ATOM 801 C C . LEU A 1 97 ? 20.593 -9.768 -10.161 1.00 92.56 97 LEU A C 1
ATOM 803 O O . LEU A 1 97 ? 21.131 -10.850 -9.909 1.00 92.56 97 LEU A O 1
ATOM 807 N N . PRO A 1 98 ? 21.338 -8.658 -10.365 1.00 94.25 98 PRO A N 1
ATOM 808 C CA . PRO A 1 98 ? 22.800 -8.673 -10.286 1.00 94.25 98 PRO A CA 1
ATOM 809 C C . PRO A 1 98 ? 23.337 -9.071 -8.907 1.00 94.25 98 PRO A C 1
ATOM 811 O O . PRO A 1 98 ? 24.338 -9.786 -8.818 1.00 94.25 98 PRO A O 1
ATOM 814 N N . TYR A 1 99 ? 22.690 -8.630 -7.821 1.00 93.00 99 TYR A N 1
ATOM 815 C CA . TYR A 1 99 ? 23.072 -9.028 -6.464 1.00 93.00 99 TYR A CA 1
ATOM 816 C C . TYR A 1 99 ? 22.933 -10.543 -6.265 1.00 93.00 99 TYR A C 1
ATOM 818 O O . TYR A 1 99 ? 23.847 -11.190 -5.744 1.00 93.00 99 TYR A O 1
ATOM 826 N N . LEU A 1 100 ? 21.815 -11.122 -6.713 1.00 92.12 100 LEU A N 1
ATOM 827 C CA . LEU A 1 100 ? 21.565 -12.558 -6.622 1.00 92.12 100 LEU A CA 1
ATOM 828 C C . LEU A 1 100 ? 22.563 -13.361 -7.464 1.00 92.12 100 LEU A C 1
ATOM 830 O O . LEU A 1 100 ? 23.144 -14.311 -6.942 1.00 92.12 100 LEU A O 1
ATOM 834 N N . ALA A 1 101 ? 22.835 -12.942 -8.704 1.00 91.31 101 ALA A N 1
ATOM 835 C CA . ALA A 1 101 ? 23.810 -13.597 -9.578 1.00 91.31 101 ALA A CA 1
ATOM 836 C C . ALA A 1 101 ? 25.214 -13.647 -8.943 1.00 91.31 101 ALA A C 1
ATOM 838 O O . ALA A 1 101 ? 25.821 -14.713 -8.856 1.00 91.31 101 ALA A O 1
ATOM 839 N N . LYS A 1 102 ? 25.690 -12.524 -8.382 1.00 88.44 102 LYS A N 1
ATOM 840 C CA . LYS A 1 102 ? 26.979 -12.459 -7.663 1.00 88.44 102 LYS A CA 1
ATOM 841 C C . LYS A 1 102 ? 27.011 -13.337 -6.410 1.00 88.44 102 LYS A C 1
ATOM 843 O O . LYS A 1 102 ? 28.058 -13.858 -6.035 1.00 88.44 102 LYS A O 1
ATOM 848 N N . LYS A 1 103 ? 25.879 -13.479 -5.713 1.00 80.12 103 LYS A N 1
ATOM 849 C CA . LYS A 1 103 ? 25.776 -14.315 -4.507 1.00 80.12 103 LYS A CA 1
ATOM 850 C C . LYS A 1 103 ? 25.774 -15.813 -4.834 1.00 80.12 103 LYS A C 1
ATOM 852 O O . LYS A 1 103 ? 26.159 -16.607 -3.972 1.00 80.12 103 LYS A O 1
ATOM 857 N N . CYS A 1 104 ? 25.308 -16.198 -6.020 1.00 63.00 104 CYS A N 1
ATOM 858 C CA . CYS A 1 104 ? 25.380 -17.576 -6.505 1.00 63.00 104 CYS A CA 1
ATOM 859 C C . CYS A 1 104 ? 26.812 -17.950 -6.901 1.00 63.00 104 CYS A C 1
ATOM 861 O O . CYS A 1 104 ? 27.267 -19.018 -6.528 1.00 63.00 104 CYS A O 1
ATOM 863 N N . ASP A 1 105 ? 27.564 -17.036 -7.512 1.00 60.81 105 ASP A N 1
ATOM 864 C CA . ASP A 1 105 ? 28.961 -17.276 -7.903 1.00 60.81 105 ASP A CA 1
ATOM 865 C C . ASP A 1 105 ? 29.888 -17.586 -6.702 1.00 60.81 105 ASP A C 1
ATOM 867 O O . ASP A 1 105 ? 30.740 -18.469 -6.745 1.00 60.81 105 ASP A O 1
ATOM 871 N N . LYS A 1 106 ? 29.650 -16.944 -5.547 1.00 53.12 106 LYS A N 1
ATOM 872 C CA . LYS A 1 106 ? 30.410 -17.198 -4.301 1.00 53.12 106 LYS A CA 1
ATOM 873 C C . LYS A 1 106 ? 30.075 -18.520 -3.597 1.00 53.12 106 LYS A C 1
ATOM 875 O O . LYS A 1 106 ? 30.735 -18.874 -2.622 1.00 53.12 106 LYS A O 1
ATOM 880 N N . ARG A 1 107 ? 29.033 -19.228 -4.033 1.00 56.31 107 ARG A N 1
ATOM 881 C CA . ARG A 1 107 ? 28.640 -20.555 -3.545 1.00 56.31 107 ARG A CA 1
ATOM 882 C C . ARG A 1 107 ? 28.808 -21.508 -4.722 1.00 56.31 107 ARG A C 1
ATOM 884 O O . ARG A 1 107 ? 27.852 -21.724 -5.447 1.00 56.31 107 ARG A O 1
ATOM 891 N N . GLY A 1 108 ? 30.039 -21.969 -4.945 1.00 44.66 108 GLY A N 1
ATOM 892 C CA . GLY A 1 108 ? 30.465 -22.662 -6.166 1.00 44.66 108 GLY A CA 1
ATOM 893 C C . GLY A 1 108 ? 29.425 -23.592 -6.813 1.00 44.66 108 GLY A C 1
ATOM 894 O O . GLY A 1 108 ? 28.807 -24.410 -6.135 1.00 44.66 108 GLY A O 1
ATOM 895 N N . ASN A 1 109 ? 29.339 -23.464 -8.144 1.00 42.84 109 ASN A N 1
ATOM 896 C CA . ASN A 1 109 ? 28.514 -24.178 -9.130 1.00 42.84 109 ASN A CA 1
ATOM 897 C C . ASN A 1 109 ? 26.994 -23.936 -9.112 1.00 42.84 109 ASN A C 1
ATOM 899 O O . ASN A 1 109 ? 26.262 -24.509 -8.313 1.00 42.84 109 ASN A O 1
ATOM 903 N N . ALA A 1 110 ? 26.494 -23.227 -10.130 1.00 46.44 110 ALA A N 1
ATOM 904 C CA . ALA A 1 110 ? 25.950 -23.874 -11.333 1.00 46.44 110 ALA A CA 1
ATOM 905 C C . ALA A 1 110 ? 25.452 -22.823 -12.341 1.00 46.44 110 ALA A C 1
ATOM 907 O O . ALA A 1 110 ? 24.878 -21.798 -11.970 1.00 46.44 110 ALA A O 1
ATOM 908 N N . GLU A 1 111 ? 25.668 -23.113 -13.622 1.00 49.66 111 GLU A N 1
ATOM 909 C CA . GLU A 1 111 ? 25.058 -22.443 -14.765 1.00 49.66 111 GLU A CA 1
ATOM 910 C C . GLU A 1 111 ? 23.547 -22.267 -14.567 1.00 49.66 111 GLU A C 1
ATOM 912 O O . GLU A 1 111 ? 22.787 -23.229 -14.503 1.00 49.66 111 GLU A O 1
ATOM 917 N N . PHE A 1 112 ? 23.091 -21.018 -14.533 1.00 47.31 112 PHE A N 1
ATOM 918 C CA . PHE A 1 112 ? 21.714 -20.696 -14.891 1.00 47.31 112 PHE A CA 1
ATOM 919 C C . PHE A 1 112 ? 21.714 -19.431 -15.740 1.00 47.31 112 PHE A C 1
ATOM 921 O O . PHE A 1 112 ? 21.191 -18.377 -15.379 1.00 47.31 112 PHE A O 1
ATOM 928 N N . ALA A 1 113 ? 22.395 -19.530 -16.878 1.00 46.31 113 ALA A N 1
ATOM 929 C CA . ALA A 1 113 ? 22.272 -18.559 -17.938 1.00 46.31 113 ALA A CA 1
ATOM 930 C C . ALA A 1 113 ? 21.190 -19.044 -18.908 1.00 46.31 113 ALA A C 1
ATOM 932 O O . ALA A 1 113 ? 21.337 -20.067 -19.568 1.00 46.31 113 ALA A O 1
ATOM 933 N N . SER A 1 114 ? 20.150 -18.222 -19.041 1.00 44.78 114 SER A N 1
ATOM 934 C CA . SER A 1 114 ? 19.410 -18.006 -20.291 1.00 44.78 114 SER A CA 1
ATOM 935 C C . SER A 1 114 ? 18.073 -18.704 -20.572 1.00 44.78 114 SER A C 1
ATOM 937 O O . SER A 1 114 ? 17.623 -18.609 -21.700 1.00 44.78 114 SER A O 1
ATOM 939 N N . GLN A 1 115 ? 17.299 -19.201 -19.605 1.00 41.56 115 GLN A N 1
ATOM 940 C CA . GLN A 1 115 ? 15.855 -19.390 -19.860 1.00 41.56 115 GLN A CA 1
ATOM 941 C C . GLN A 1 115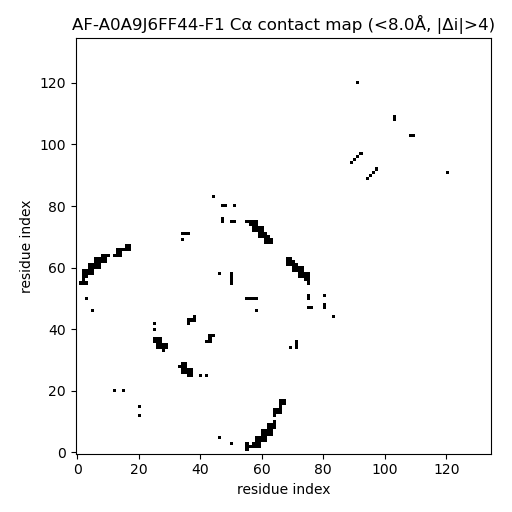 ? 15.027 -19.344 -18.576 1.00 41.56 115 GLN A C 1
ATOM 943 O O . GLN A 1 115 ? 14.785 -20.369 -17.970 1.00 41.56 115 GLN A O 1
ATOM 948 N N . GLU A 1 116 ? 14.610 -18.142 -18.163 1.00 42.31 116 GLU A N 1
ATOM 949 C CA . GLU A 1 116 ? 13.351 -17.880 -17.432 1.00 42.31 116 GLU A CA 1
ATOM 950 C C . GLU A 1 116 ? 13.241 -16.371 -17.142 1.00 42.31 116 GLU A C 1
ATOM 952 O O . GLU A 1 116 ? 13.289 -15.896 -16.010 1.00 42.31 116 GLU A O 1
ATOM 957 N N . LYS A 1 117 ? 13.123 -15.560 -18.201 1.00 44.03 117 LYS A N 1
ATOM 958 C CA . LYS A 1 117 ? 12.966 -14.097 -18.073 1.00 44.03 117 LYS A CA 1
ATOM 959 C C . LYS A 1 117 ? 11.566 -13.667 -17.596 1.00 44.03 117 LYS A C 1
ATOM 961 O O . LYS A 1 117 ? 11.346 -12.477 -17.420 1.00 44.03 117 LYS A O 1
ATOM 966 N N . HIS A 1 118 ? 10.634 -14.603 -17.383 1.00 40.84 118 HIS A N 1
ATOM 967 C CA . HIS A 1 118 ? 9.224 -14.302 -17.094 1.00 40.84 118 HIS A CA 1
ATOM 968 C C . HIS A 1 118 ? 8.686 -14.814 -15.746 1.00 40.84 118 HIS A C 1
ATOM 970 O O . HIS A 1 118 ? 7.618 -14.372 -15.338 1.00 40.84 118 HIS A O 1
ATOM 976 N N . THR A 1 119 ? 9.400 -15.676 -15.012 1.00 37.06 119 THR A N 1
ATOM 977 C CA . THR A 1 119 ? 8.810 -16.354 -13.831 1.00 37.06 119 THR A CA 1
ATOM 978 C C . THR A 1 119 ? 9.323 -15.823 -12.485 1.00 37.06 119 THR A C 1
ATOM 980 O O . THR A 1 119 ? 8.753 -16.103 -11.431 1.00 37.06 119 THR A O 1
ATOM 983 N N . LEU A 1 120 ? 10.379 -15.004 -12.469 1.00 39.41 120 LEU A N 1
ATOM 984 C CA . LEU A 1 120 ? 11.083 -14.667 -11.224 1.00 39.41 120 LEU A CA 1
ATOM 985 C C . LEU A 1 120 ? 10.667 -13.333 -10.573 1.00 39.41 120 LEU A C 1
ATOM 987 O O . LEU A 1 120 ? 11.331 -12.870 -9.651 1.00 39.41 120 LEU A O 1
ATOM 991 N N . CYS A 1 121 ? 9.546 -12.738 -10.990 1.00 38.41 121 CYS A N 1
ATOM 992 C CA . CYS A 1 121 ? 8.923 -11.619 -10.267 1.00 38.41 121 CYS A CA 1
ATOM 993 C C . CYS A 1 121 ? 8.199 -12.101 -8.981 1.00 38.41 121 CYS A C 1
ATOM 995 O O . CYS A 1 121 ? 7.993 -11.342 -8.039 1.00 38.41 121 CYS A O 1
ATOM 997 N N . CYS A 1 122 ? 7.882 -13.399 -8.878 1.00 42.44 122 CYS A N 1
ATOM 998 C CA . CYS A 1 122 ? 6.961 -13.937 -7.869 1.00 42.44 122 CYS A CA 1
ATOM 999 C C . CYS A 1 122 ? 7.530 -14.199 -6.458 1.00 42.44 122 CYS A C 1
ATOM 1001 O O . CYS A 1 122 ? 6.797 -14.711 -5.615 1.00 42.44 122 CYS A O 1
ATOM 1003 N N . LYS A 1 123 ? 8.798 -13.891 -6.142 1.00 37.47 123 LYS A N 1
ATOM 1004 C CA . LYS A 1 123 ? 9.375 -14.239 -4.817 1.00 37.47 123 LYS A CA 1
ATOM 1005 C C . LYS A 1 123 ? 9.483 -13.105 -3.791 1.00 37.47 123 LYS A C 1
ATOM 1007 O O . LYS A 1 123 ? 9.920 -13.378 -2.678 1.00 37.47 123 LYS A O 1
ATOM 1012 N N . PHE A 1 124 ? 9.026 -11.886 -4.085 1.00 34.47 124 PHE A N 1
ATOM 1013 C CA . PHE A 1 124 ? 9.026 -10.792 -3.094 1.00 34.47 124 PHE A CA 1
ATOM 1014 C C . PHE A 1 124 ? 7.721 -10.625 -2.296 1.00 34.47 124 PHE A C 1
ATOM 1016 O O . PHE A 1 124 ? 7.627 -9.721 -1.471 1.00 34.47 124 PHE A O 1
ATOM 1023 N N . THR A 1 125 ? 6.754 -11.539 -2.438 1.00 36.00 125 THR A N 1
ATOM 1024 C CA . THR A 1 125 ? 5.485 -11.498 -1.679 1.00 36.00 125 THR A CA 1
ATOM 1025 C C . THR A 1 125 ? 5.183 -12.815 -0.952 1.00 36.00 125 THR A C 1
ATOM 1027 O O . THR A 1 125 ? 4.040 -13.249 -0.873 1.00 36.00 125 THR A O 1
ATOM 1030 N N . LEU A 1 126 ? 6.202 -13.474 -0.387 1.00 35.19 126 LEU A N 1
ATOM 1031 C CA . LEU A 1 126 ? 6.007 -14.577 0.565 1.00 35.19 126 LEU A CA 1
ATOM 1032 C C . LEU A 1 126 ? 6.065 -14.056 2.007 1.00 35.19 126 LEU A C 1
ATOM 1034 O O . LEU A 1 126 ? 7.025 -14.277 2.740 1.00 35.19 126 LEU A O 1
ATOM 1038 N N . GLN A 1 127 ? 4.991 -13.395 2.427 1.00 37.25 127 GLN A N 1
ATOM 1039 C CA . GLN A 1 127 ? 4.517 -13.494 3.806 1.00 37.25 127 GLN A CA 1
ATOM 1040 C C . GLN A 1 127 ? 3.037 -13.863 3.772 1.00 37.25 127 GLN A C 1
ATOM 1042 O O . GLN A 1 127 ? 2.158 -13.049 4.016 1.00 37.25 127 GLN A O 1
ATOM 1047 N N . ALA A 1 128 ? 2.770 -15.130 3.471 1.00 34.38 128 ALA A N 1
ATOM 1048 C CA . ALA A 1 128 ? 1.523 -15.767 3.846 1.00 34.38 128 ALA A CA 1
ATOM 1049 C C . ALA A 1 128 ? 1.822 -17.197 4.311 1.00 34.38 128 ALA A C 1
ATOM 1051 O O . ALA A 1 128 ? 2.461 -17.977 3.612 1.00 34.38 128 ALA A O 1
ATOM 1052 N N . GLN A 1 129 ? 1.343 -17.485 5.521 1.00 40.28 129 GLN A N 1
ATOM 1053 C CA . GLN A 1 129 ? 1.159 -18.802 6.135 1.00 40.28 129 GLN A CA 1
ATOM 1054 C C . GLN A 1 129 ? 2.404 -19.560 6.619 1.00 40.28 129 GLN A C 1
ATOM 1056 O O . GLN A 1 129 ? 2.858 -20.547 6.049 1.00 40.28 129 GLN A O 1
ATOM 1061 N N . ARG A 1 130 ? 2.810 -19.219 7.847 1.00 31.50 130 ARG A N 1
ATOM 1062 C CA . ARG A 1 130 ? 3.151 -20.247 8.840 1.00 31.50 130 ARG A CA 1
ATOM 1063 C C . ARG A 1 130 ? 2.497 -19.913 10.182 1.00 31.50 130 ARG A C 1
ATOM 1065 O O . ARG A 1 130 ? 3.163 -19.584 11.152 1.00 31.50 130 ARG A O 1
ATOM 1072 N N . CYS A 1 131 ? 1.167 -19.975 10.215 1.00 32.06 131 CYS A N 1
ATOM 1073 C CA . CYS A 1 131 ? 0.431 -20.194 11.455 1.00 32.06 131 CYS A CA 1
ATOM 1074 C C . CYS A 1 131 ? -0.062 -21.641 11.390 1.00 32.06 131 CYS A C 1
ATOM 1076 O O . CYS A 1 131 ? -1.094 -21.934 10.793 1.00 32.06 131 CYS A O 1
ATOM 1078 N N . GLN A 1 132 ? 0.768 -22.563 11.881 1.00 36.97 132 GLN A N 1
ATOM 1079 C CA . GLN A 1 132 ? 0.304 -23.907 12.189 1.00 36.97 132 GLN A CA 1
ATOM 1080 C C . GLN A 1 132 ? -0.564 -23.785 13.437 1.00 36.97 132 GLN A C 1
ATOM 1082 O O . GLN A 1 132 ? -0.057 -23.527 14.525 1.00 36.97 132 GLN A O 1
ATOM 1087 N N . ILE A 1 133 ? -1.873 -23.918 13.253 1.00 34.91 133 ILE A N 1
ATOM 1088 C CA . ILE A 1 133 ? -2.792 -24.210 14.344 1.00 34.91 133 ILE A CA 1
ATOM 1089 C C . ILE A 1 133 ? -2.672 -25.718 14.545 1.00 34.91 133 ILE A C 1
ATOM 1091 O O . ILE A 1 133 ? -3.119 -26.496 13.705 1.00 34.91 133 ILE A O 1
ATOM 1095 N N . GLY A 1 134 ? -1.964 -26.110 15.602 1.00 35.19 134 GLY A N 1
ATOM 1096 C CA . GLY A 1 134 ? -2.063 -27.456 16.138 1.00 35.19 134 GLY A CA 1
ATOM 1097 C C . GLY A 1 134 ? -3.456 -27.626 16.730 1.00 35.19 134 GLY A C 1
ATOM 1098 O O . GLY A 1 134 ? -3.834 -26.881 17.633 1.00 35.19 134 GLY A O 1
ATOM 1099 N N . THR A 1 135 ? -4.215 -28.553 16.162 1.00 38.84 135 THR A N 1
ATOM 1100 C CA . THR A 1 135 ? -5.270 -29.289 16.866 1.00 38.84 135 THR A CA 1
ATOM 1101 C C . THR A 1 135 ? -4.650 -30.479 17.567 1.00 38.84 135 THR A C 1
ATOM 1103 O O . THR A 1 135 ? -3.818 -31.140 16.900 1.00 38.84 135 THR A O 1
#

Nearest PDB structures (foldseek):
  4ic1-assembly1_J  TM=6.591E-01  e=3.557E-01  Saccharolobus solfataricus P2
  4ic1-assembly1_K  TM=5.741E-01  e=4.055E-01  Saccharolobus solfataricus P2
  4ic1-assembly1_D  TM=5.480E-01  e=4.936E-01  Saccharolobus solfataricus P2
  8jch-assembly1_O  TM=3.413E-01  e=4.330E-01  Saccharomyces cerevisiae S288C

InterPro domains:
  IPR011335 Restriction endonuclease type II-like [SSF52980] (3-99)
  IPR011604 PD-(D/E)XK endonuclease-like domain superfamily [G3DSA:3.90.320.10] (1-111)
  IPR051703 NF-kappa-B Signaling Regulator [PTHR46609] (3-121)